Protein AF-A0A7V8TUW8-F1 (afdb_monomer_lite)

Structure (mmCIF, N/CA/C/O backbone):
data_AF-A0A7V8TUW8-F1
#
_entry.id   AF-A0A7V8TUW8-F1
#
loop_
_atom_site.group_PDB
_atom_site.id
_atom_site.type_symbol
_atom_site.label_atom_id
_atom_site.label_alt_id
_atom_site.label_comp_id
_atom_site.label_asym_id
_atom_site.label_entity_id
_atom_site.label_seq_id
_atom_site.pdbx_PDB_ins_code
_atom_site.Cartn_x
_atom_site.Cartn_y
_atom_site.Cartn_z
_atom_site.occupancy
_atom_site.B_iso_or_equiv
_atom_site.auth_seq_id
_atom_site.auth_comp_id
_atom_site.auth_asym_id
_atom_site.auth_atom_id
_atom_site.pdbx_PDB_model_num
ATOM 1 N N . GLY A 1 1 ? 0.548 -35.285 34.547 1.00 43.19 1 GLY A N 1
ATOM 2 C CA . GLY A 1 1 ? 0.948 -34.445 33.404 1.00 43.19 1 GLY A CA 1
ATOM 3 C C . GLY A 1 1 ? -0.115 -33.397 33.196 1.00 43.19 1 GLY A C 1
ATOM 4 O O . GLY A 1 1 ? -1.254 -33.768 32.940 1.00 43.19 1 GLY A O 1
ATOM 5 N N . ALA A 1 2 ? 0.219 -32.130 33.430 1.00 40.25 2 ALA A N 1
ATOM 6 C CA . ALA A 1 2 ? -0.709 -31.014 33.285 1.00 40.25 2 ALA A CA 1
ATOM 7 C C . ALA A 1 2 ? -1.137 -30.869 31.815 1.00 40.25 2 ALA A C 1
ATOM 9 O O . ALA A 1 2 ? -0.311 -30.976 30.914 1.00 40.25 2 ALA A O 1
ATOM 10 N N . ARG A 1 3 ? -2.439 -30.674 31.587 1.00 51.50 3 ARG A N 1
ATOM 11 C CA . ARG A 1 3 ? -3.003 -30.359 30.272 1.00 51.50 3 ARG A CA 1
ATOM 12 C C . ARG A 1 3 ? -2.676 -28.899 29.968 1.00 51.50 3 ARG A C 1
ATOM 14 O O . ARG A 1 3 ? -3.046 -28.032 30.755 1.00 51.50 3 ARG A O 1
ATOM 21 N N . GLU A 1 4 ? -1.987 -28.643 28.863 1.00 50.47 4 GLU A N 1
ATOM 22 C CA . GLU A 1 4 ? -1.735 -27.284 28.380 1.00 50.47 4 GLU A CA 1
ATOM 23 C C . GLU A 1 4 ? -3.064 -26.552 28.119 1.00 50.47 4 GLU A C 1
ATOM 25 O O . GLU A 1 4 ? -4.022 -27.166 27.625 1.00 50.47 4 GLU A O 1
ATOM 30 N N . PRO A 1 5 ? -3.172 -25.255 28.459 1.00 50.31 5 PRO A N 1
ATOM 31 C CA . PRO A 1 5 ? -4.366 -24.491 28.155 1.00 50.31 5 PRO A CA 1
ATOM 32 C C . PRO A 1 5 ? -4.463 -24.326 26.638 1.00 50.31 5 PRO A C 1
ATOM 34 O O . PRO A 1 5 ? -3.534 -23.859 25.983 1.00 50.31 5 PRO A O 1
ATOM 37 N N . ARG A 1 6 ? -5.610 -24.723 26.076 1.00 56.09 6 ARG A N 1
ATOM 38 C CA . ARG A 1 6 ? -5.949 -24.481 24.671 1.00 56.09 6 ARG A CA 1
ATOM 39 C C . ARG A 1 6 ? -5.752 -22.995 24.391 1.00 56.09 6 ARG A C 1
ATOM 41 O O . ARG A 1 6 ? -6.351 -22.171 25.082 1.00 56.09 6 ARG A O 1
ATOM 48 N N . HIS A 1 7 ? -4.918 -22.673 23.405 1.00 51.97 7 HIS A N 1
ATOM 49 C CA . HIS A 1 7 ? -4.713 -21.313 22.925 1.00 51.97 7 HIS A CA 1
ATOM 50 C C . HIS A 1 7 ? -6.091 -20.746 22.555 1.00 51.97 7 HIS A C 1
ATOM 52 O O . HIS A 1 7 ? -6.696 -21.153 21.565 1.00 51.97 7 HIS A O 1
ATOM 58 N N . ARG A 1 8 ? -6.652 -19.896 23.422 1.00 54.94 8 ARG A N 1
ATOM 59 C CA . ARG A 1 8 ? -7.918 -19.215 23.155 1.00 54.94 8 ARG A CA 1
ATOM 60 C C . ARG A 1 8 ? -7.657 -18.331 21.948 1.00 54.94 8 ARG A C 1
ATOM 62 O O . ARG A 1 8 ? -6.748 -17.505 21.996 1.00 54.94 8 ARG A O 1
ATOM 69 N N . ASP A 1 9 ? -8.402 -18.558 20.875 1.00 52.06 9 ASP A N 1
ATOM 70 C CA . ASP A 1 9 ? -8.317 -17.743 19.671 1.00 52.06 9 ASP A CA 1
ATOM 71 C C . ASP A 1 9 ? -8.591 -16.282 20.081 1.00 52.06 9 ASP A C 1
ATOM 73 O O . ASP A 1 9 ? -9.676 -15.993 20.603 1.00 52.06 9 ASP A O 1
ATOM 77 N N . PRO A 1 10 ? -7.618 -15.358 19.968 1.00 54.22 10 PRO A N 1
ATOM 78 C CA . PRO A 1 10 ? -7.738 -14.014 20.538 1.00 54.22 10 PRO A CA 1
ATOM 79 C C . PRO A 1 10 ? -8.821 -13.158 19.857 1.00 54.22 10 PRO A C 1
ATOM 81 O O . PRO A 1 10 ? -9.126 -12.073 20.353 1.00 54.22 10 PRO A O 1
ATOM 84 N N . ALA A 1 11 ? -9.421 -13.655 18.770 1.00 58.00 11 ALA A N 1
ATOM 85 C CA . ALA A 1 11 ? -10.389 -12.977 17.912 1.00 58.00 11 ALA A CA 1
ATOM 86 C C . ALA A 1 11 ? -11.781 -13.656 17.885 1.00 58.00 11 ALA A C 1
ATOM 88 O O . ALA A 1 11 ? -12.472 -13.626 16.866 1.00 58.00 11 ALA A O 1
ATOM 89 N N . GLY A 1 12 ? -12.200 -14.303 18.979 1.00 61.66 12 GLY A N 1
ATOM 90 C CA . GLY A 1 12 ? -13.535 -14.907 19.077 1.00 61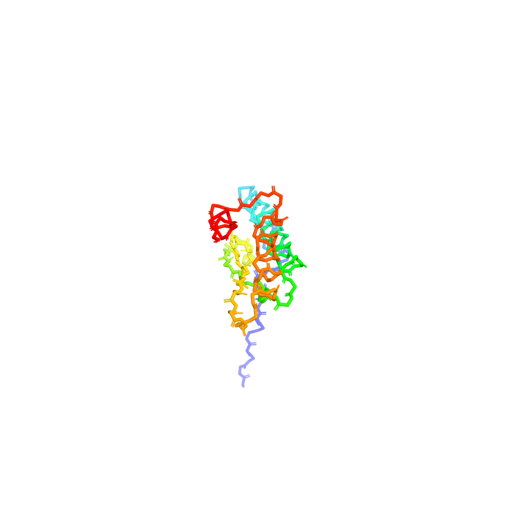.66 12 GLY A CA 1
ATOM 91 C C . GLY A 1 12 ? -14.689 -13.880 19.034 1.00 61.66 12 GLY A C 1
ATOM 92 O O . 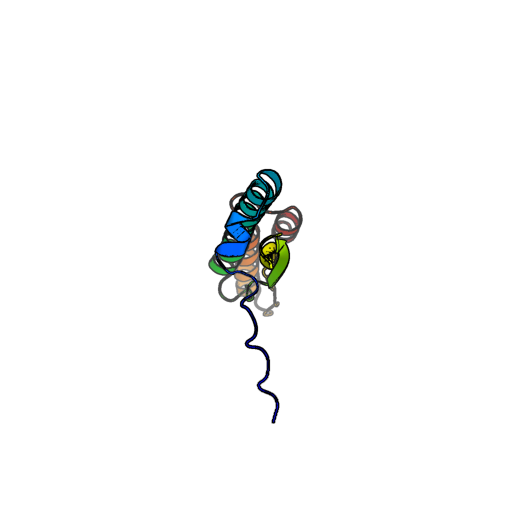GLY A 1 12 ? -14.494 -12.727 19.428 1.00 61.66 12 GLY A O 1
ATOM 93 N N . PRO A 1 13 ? -15.903 -14.284 18.602 1.00 60.62 13 PRO A N 1
ATOM 94 C CA . PRO A 1 13 ? -17.081 -13.408 18.499 1.00 60.62 13 PRO A CA 1
ATOM 95 C C . PRO A 1 13 ? -17.438 -12.704 19.820 1.00 60.62 13 PRO A C 1
ATOM 97 O O . PRO A 1 13 ? -17.800 -11.528 19.795 1.00 60.62 13 PRO A O 1
ATOM 100 N N . ASP A 1 14 ? -17.203 -13.360 20.963 1.00 63.41 14 ASP A N 1
ATOM 101 C CA . ASP A 1 14 ? -17.387 -12.806 22.314 1.00 63.41 14 ASP A CA 1
ATOM 102 C C . ASP A 1 14 ? -16.638 -11.481 22.533 1.00 63.41 14 ASP A C 1
ATOM 104 O O . ASP A 1 14 ? -17.109 -10.595 23.247 1.00 63.41 14 ASP A O 1
ATOM 108 N N . ARG A 1 15 ? -15.458 -11.315 21.914 1.00 66.62 15 ARG A N 1
ATOM 109 C CA . ARG A 1 15 ? -14.654 -10.096 22.070 1.00 66.62 15 ARG A CA 1
ATOM 110 C C . ARG A 1 15 ? -15.265 -8.933 21.309 1.00 66.62 15 ARG A C 1
ATOM 112 O O . ARG A 1 15 ? -15.171 -7.813 21.786 1.00 66.62 15 ARG A O 1
ATOM 119 N N . LEU A 1 16 ? -15.910 -9.196 20.170 1.00 64.12 16 LEU A N 1
ATOM 120 C CA . LEU A 1 16 ? -16.554 -8.166 19.358 1.00 64.12 16 LEU A CA 1
ATOM 121 C C . LEU A 1 16 ? -17.804 -7.609 20.052 1.00 64.12 16 LEU A C 1
ATOM 123 O O . LEU A 1 16 ? -18.086 -6.418 19.938 1.00 64.12 16 LEU A O 1
ATOM 127 N N . GLU A 1 17 ? -18.550 -8.446 20.776 1.00 68.88 17 GLU A N 1
ATOM 128 C CA . GLU A 1 17 ? -19.733 -8.029 21.541 1.00 68.88 17 GLU A CA 1
ATOM 129 C C . GLU A 1 17 ? -19.376 -7.154 22.747 1.00 68.88 17 GLU A C 1
ATOM 131 O O . GLU A 1 17 ? -20.109 -6.206 23.031 1.00 68.88 17 GLU A O 1
ATOM 136 N N . ALA A 1 18 ? -18.214 -7.384 23.366 1.00 80.94 18 ALA A N 1
ATOM 137 C CA . ALA A 1 18 ? -17.697 -6.601 24.489 1.00 80.94 18 ALA A CA 1
ATOM 138 C C . ALA A 1 18 ? -17.107 -5.224 24.108 1.00 80.94 18 ALA A C 1
ATOM 140 O O . ALA A 1 18 ? -16.773 -4.445 24.997 1.00 80.94 18 ALA A O 1
ATOM 141 N N . LEU A 1 19 ? -16.979 -4.904 22.814 1.00 88.50 19 LEU A N 1
ATOM 142 C CA . LEU A 1 19 ? -16.384 -3.641 22.365 1.00 88.50 19 LEU A CA 1
ATOM 143 C C . LEU A 1 19 ? -17.305 -2.438 22.586 1.00 88.50 19 LEU A C 1
ATOM 145 O O . LEU A 1 19 ? -18.509 -2.468 22.313 1.00 88.50 19 LEU A O 1
ATOM 149 N N . THR A 1 20 ? -16.719 -1.314 22.957 1.00 94.06 20 THR A N 1
ATOM 150 C CA . THR A 1 20 ? -17.387 -0.014 22.946 1.00 94.06 20 THR A CA 1
ATOM 151 C C . THR A 1 20 ? -17.771 0.406 21.521 1.00 94.06 20 THR A C 1
ATOM 153 O O . THR A 1 20 ? -17.264 -0.106 20.517 1.00 94.06 20 THR A O 1
ATOM 156 N N . ALA A 1 21 ? -18.686 1.371 21.398 1.00 93.25 21 ALA A N 1
ATOM 157 C CA . ALA A 1 21 ? -19.044 1.934 20.095 1.00 93.25 21 ALA A CA 1
ATOM 158 C C . ALA A 1 21 ? -17.836 2.585 19.391 1.00 93.25 21 ALA A C 1
ATOM 160 O O . ALA A 1 21 ? -17.732 2.529 18.165 1.00 93.25 21 ALA A O 1
ATOM 161 N N . GLU A 1 22 ? -16.915 3.170 20.157 1.00 94.94 22 GLU A N 1
ATOM 162 C CA . GLU A 1 22 ? -15.688 3.784 19.644 1.00 94.94 22 GLU A CA 1
ATOM 163 C C . GLU A 1 22 ? -14.724 2.738 19.080 1.00 94.94 22 GLU A C 1
ATOM 165 O O . GLU A 1 22 ? -14.262 2.883 17.948 1.00 94.94 22 GLU A O 1
ATOM 170 N N . GLU A 1 23 ? -14.501 1.630 19.789 1.00 94.94 23 GLU A N 1
ATOM 171 C CA . GLU A 1 23 ? -13.666 0.526 19.300 1.00 94.94 23 GLU A CA 1
ATOM 172 C C . GLU A 1 23 ? -14.232 -0.104 18.022 1.00 94.94 23 GLU A C 1
ATOM 174 O O . GLU A 1 23 ? -13.484 -0.399 17.088 1.00 94.94 23 GLU A O 1
ATOM 179 N N . ARG A 1 24 ? -15.559 -0.252 17.920 1.00 93.81 24 ARG A N 1
ATOM 180 C CA . ARG A 1 24 ? -16.205 -0.739 16.686 1.00 93.81 24 ARG A CA 1
ATOM 181 C C . ARG A 1 24 ? -15.998 0.221 15.514 1.00 93.81 24 ARG A C 1
ATOM 183 O O . ARG A 1 24 ? -15.745 -0.233 14.397 1.00 93.81 24 ARG A O 1
ATOM 190 N N . ARG A 1 25 ? -16.073 1.537 15.750 1.00 95.81 25 ARG A N 1
ATOM 191 C CA . ARG A 1 25 ? -15.777 2.561 14.728 1.00 95.81 25 ARG A CA 1
ATOM 192 C C . ARG A 1 25 ? -14.314 2.508 14.297 1.00 95.81 25 ARG A C 1
ATOM 194 O O . ARG A 1 25 ? -14.045 2.566 13.098 1.00 95.81 25 ARG A O 1
ATOM 201 N N . LEU A 1 26 ? -13.389 2.337 15.241 1.00 96.31 26 LEU A N 1
ATOM 202 C CA . LEU A 1 26 ? -11.967 2.171 14.941 1.00 96.31 26 LEU A CA 1
ATOM 203 C C . LEU A 1 26 ? -11.722 0.931 14.074 1.00 96.31 26 LEU A C 1
ATOM 205 O O . LEU A 1 26 ? -11.069 1.034 13.040 1.00 96.31 26 LEU A O 1
ATOM 209 N N . ILE A 1 27 ? -12.305 -0.218 14.429 1.00 96.19 27 ILE A N 1
ATOM 210 C CA . ILE A 1 27 ? -12.219 -1.439 13.613 1.00 96.19 27 ILE A CA 1
ATOM 211 C C . ILE A 1 27 ? -12.767 -1.203 12.205 1.00 96.19 27 ILE A C 1
ATOM 213 O O . ILE A 1 27 ? -12.170 -1.659 11.232 1.00 96.19 27 ILE A O 1
ATOM 217 N N . GLN A 1 28 ? -13.889 -0.494 12.064 1.00 96.69 28 GLN A N 1
ATOM 218 C CA . GLN A 1 28 ? -14.444 -0.199 10.744 1.00 96.69 28 GLN A CA 1
ATOM 219 C C . GLN A 1 28 ? -13.505 0.686 9.912 1.00 96.69 28 GLN A C 1
ATOM 221 O O . GLN A 1 28 ? -13.329 0.427 8.722 1.00 96.69 28 GLN A O 1
ATOM 226 N N . SER A 1 29 ? -12.867 1.677 10.537 1.00 97.75 29 SER A N 1
ATOM 227 C CA . SER A 1 29 ? -11.847 2.510 9.893 1.00 97.75 29 SER A CA 1
ATOM 228 C C . SER A 1 29 ? -10.645 1.674 9.437 1.00 97.75 29 SER A C 1
ATOM 230 O O . SER A 1 29 ? -10.267 1.719 8.268 1.00 97.75 29 SER A O 1
ATOM 232 N N . LEU A 1 30 ? -10.115 0.815 10.315 1.00 98.19 30 LEU A N 1
ATOM 233 C CA . LEU A 1 30 ? -9.002 -0.087 9.999 1.00 98.19 30 LEU A CA 1
ATOM 234 C C . LEU A 1 30 ? -9.346 -1.067 8.867 1.00 98.19 30 LEU A C 1
ATOM 236 O O . LEU A 1 30 ? -8.523 -1.310 7.990 1.00 98.19 30 LEU A O 1
ATOM 240 N N . ARG A 1 31 ? -10.576 -1.593 8.836 1.00 97.69 31 ARG A N 1
ATOM 241 C CA . ARG A 1 31 ? -11.068 -2.454 7.746 1.00 97.69 31 ARG A CA 1
ATOM 242 C C . ARG A 1 31 ? -11.139 -1.728 6.413 1.00 97.69 31 ARG A C 1
ATOM 244 O O . ARG A 1 31 ? -10.816 -2.323 5.390 1.00 97.69 31 ARG A O 1
ATOM 251 N N . ASN A 1 32 ? -11.605 -0.482 6.416 1.00 97.94 32 ASN A N 1
ATOM 252 C CA . ASN A 1 32 ? -11.661 0.323 5.200 1.00 97.94 32 ASN A CA 1
ATOM 253 C C . ASN A 1 32 ? -10.243 0.589 4.691 1.00 97.94 32 ASN A C 1
ATOM 255 O O . ASN A 1 32 ? -9.952 0.295 3.534 1.00 97.94 32 ASN A O 1
ATOM 259 N N . ARG A 1 33 ? -9.341 1.004 5.589 1.00 97.62 33 ARG A N 1
ATOM 260 C CA . ARG A 1 33 ? -7.942 1.251 5.246 1.00 97.62 33 ARG A CA 1
ATOM 261 C C . ARG A 1 33 ? -7.232 0.006 4.708 1.00 97.62 33 ARG A C 1
ATOM 263 O O . ARG A 1 33 ? -6.545 0.105 3.701 1.00 97.62 33 ARG A O 1
ATOM 270 N N . ASP A 1 34 ? -7.434 -1.161 5.319 1.00 98.25 34 ASP A N 1
ATOM 271 C CA . ASP A 1 34 ? -6.851 -2.429 4.846 1.00 98.25 34 ASP A CA 1
ATOM 272 C C . ASP A 1 34 ? -7.292 -2.770 3.423 1.00 98.25 34 ASP A C 1
ATOM 274 O O . ASP A 1 34 ? -6.467 -3.159 2.597 1.00 98.25 34 ASP A O 1
ATOM 278 N N . ARG A 1 35 ? -8.573 -2.565 3.102 1.00 97.69 35 ARG A N 1
ATOM 279 C CA . ARG A 1 35 ? -9.085 -2.787 1.744 1.00 97.69 35 ARG A CA 1
ATOM 280 C C . ARG A 1 35 ? -8.457 -1.827 0.742 1.00 97.69 35 ARG A C 1
ATOM 282 O O . ARG A 1 35 ? -8.052 -2.272 -0.328 1.00 97.69 35 ARG A O 1
ATOM 289 N N . GLU A 1 36 ? -8.372 -0.547 1.091 1.00 95.81 36 GLU A N 1
ATOM 290 C CA . GLU A 1 36 ? -7.760 0.483 0.246 1.00 95.81 36 GLU A CA 1
ATOM 291 C C . GLU A 1 36 ? -6.289 0.171 -0.027 1.00 95.81 36 GLU A C 1
ATOM 293 O O . GLU A 1 36 ? -5.893 0.103 -1.185 1.00 95.81 36 GLU A O 1
ATOM 298 N N . VAL A 1 37 ? -5.503 -0.106 1.018 1.00 96.31 37 VAL A N 1
ATOM 299 C CA . VAL A 1 37 ? -4.077 -0.445 0.898 1.00 96.31 37 VAL A CA 1
ATOM 300 C C . VAL A 1 37 ? -3.884 -1.682 0.028 1.00 96.31 37 VAL A C 1
ATOM 302 O O . VAL A 1 37 ? -3.074 -1.682 -0.890 1.00 96.31 37 VAL A O 1
ATOM 305 N N . ARG A 1 38 ? -4.651 -2.750 0.257 1.00 96.94 38 ARG A N 1
ATOM 306 C CA . ARG A 1 38 ? -4.517 -3.970 -0.551 1.00 96.94 38 ARG A CA 1
ATOM 307 C C . ARG A 1 38 ? -4.877 -3.743 -2.012 1.00 96.94 38 ARG A C 1
ATOM 309 O O . ARG A 1 38 ? -4.195 -4.282 -2.877 1.00 96.94 38 ARG A O 1
ATOM 316 N N . ALA A 1 39 ? -5.931 -2.974 -2.279 1.00 95.94 39 ALA A N 1
ATOM 317 C CA . ALA A 1 39 ? -6.318 -2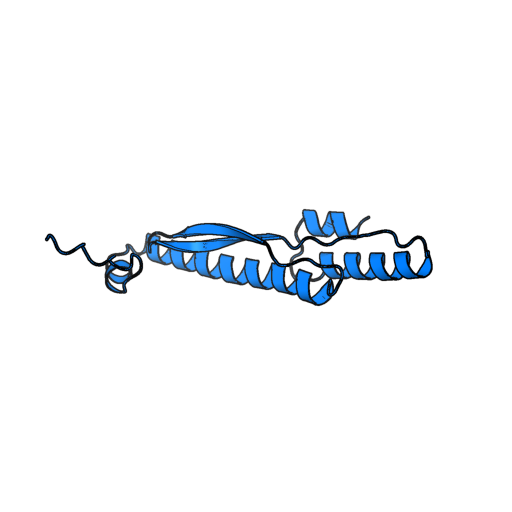.620 -3.639 1.00 95.94 39 ALA A CA 1
ATOM 318 C C . ALA A 1 39 ? -5.246 -1.756 -4.322 1.00 95.94 39 ALA A C 1
ATOM 320 O O . ALA A 1 39 ? -4.943 -1.989 -5.491 1.00 95.94 39 ALA A O 1
ATOM 321 N N . HIS A 1 40 ? -4.647 -0.819 -3.581 1.00 94.81 40 HIS A N 1
ATOM 322 C CA . HIS A 1 40 ? -3.536 0.023 -4.030 1.00 94.81 40 HIS A CA 1
ATOM 323 C C . HIS A 1 40 ? -2.339 -0.826 -4.464 1.00 94.81 40 HIS A C 1
ATOM 325 O O . HIS A 1 40 ? -1.932 -0.776 -5.625 1.00 94.81 40 HIS A O 1
ATOM 331 N N . GLU A 1 41 ? -1.850 -1.702 -3.583 1.00 95.19 41 GLU A N 1
ATOM 332 C CA . GLU A 1 41 ? -0.694 -2.545 -3.905 1.00 95.19 41 GLU A CA 1
ATOM 333 C C . GLU A 1 41 ? -0.993 -3.553 -5.022 1.00 95.19 41 GLU A C 1
ATOM 335 O O . GLU A 1 41 ? -0.150 -3.825 -5.877 1.00 95.19 41 GLU A O 1
ATOM 340 N N . LEU A 1 42 ? -2.214 -4.092 -5.072 1.00 95.19 42 LEU A N 1
ATOM 341 C CA . LEU A 1 42 ? -2.603 -5.004 -6.146 1.00 95.19 42 LEU A CA 1
ATOM 342 C C . LEU A 1 42 ? -2.610 -4.302 -7.513 1.00 95.19 42 LEU A C 1
ATOM 344 O O . LEU A 1 42 ? -2.221 -4.912 -8.510 1.00 95.19 42 LEU A O 1
ATOM 348 N N . ALA A 1 43 ? -3.008 -3.027 -7.571 1.00 93.81 43 ALA A N 1
ATOM 349 C CA . ALA A 1 43 ? -2.966 -2.241 -8.801 1.00 93.81 43 ALA A CA 1
ATOM 350 C C . ALA A 1 43 ? -1.524 -2.042 -9.291 1.00 93.81 43 ALA A C 1
ATOM 352 O O . ALA A 1 43 ? -1.239 -2.282 -10.469 1.00 93.81 43 ALA A O 1
ATOM 353 N N . HIS A 1 44 ? -0.601 -1.693 -8.388 1.00 92.38 44 HIS A N 1
ATOM 354 C CA . HIS A 1 44 ? 0.824 -1.602 -8.713 1.00 92.38 44 HIS A CA 1
ATOM 355 C C . HIS A 1 44 ? 1.374 -2.922 -9.256 1.00 92.38 44 HIS A C 1
ATOM 357 O O . HIS A 1 44 ? 1.990 -2.942 -10.326 1.00 92.38 44 HIS A O 1
ATOM 363 N N . GLN A 1 45 ? 1.112 -4.033 -8.561 1.00 93.75 45 GLN A N 1
ATOM 364 C CA . GLN A 1 45 ? 1.580 -5.353 -8.976 1.00 93.75 45 GLN A CA 1
ATOM 365 C C . GLN A 1 45 ? 1.018 -5.752 -10.347 1.00 93.75 45 GLN A C 1
ATOM 367 O O . GLN A 1 45 ? 1.764 -6.194 -11.222 1.00 93.75 45 GLN A O 1
ATOM 372 N N . SER A 1 46 ? -0.290 -5.578 -10.553 1.00 92.94 46 SER A N 1
ATOM 373 C CA . SER A 1 46 ? -0.964 -5.995 -11.784 1.00 92.94 46 SER A CA 1
ATOM 374 C C . SER A 1 46 ? -0.444 -5.255 -13.013 1.00 92.94 46 SER A C 1
ATOM 376 O O . SER A 1 46 ? -0.332 -5.861 -14.078 1.00 92.94 46 SER A O 1
ATOM 378 N N . VAL A 1 47 ? -0.152 -3.958 -12.895 1.00 92.38 47 VAL A N 1
ATOM 379 C CA . VAL A 1 47 ? 0.340 -3.154 -14.024 1.00 92.38 47 VAL A CA 1
ATOM 380 C C . VAL A 1 47 ? 1.850 -3.305 -14.205 1.00 92.38 47 VAL A C 1
ATOM 382 O O . VAL A 1 47 ? 2.326 -3.344 -15.340 1.00 92.38 47 VAL A O 1
ATOM 385 N N . GLY A 1 48 ? 2.609 -3.420 -13.113 1.00 90.06 48 GLY A N 1
ATOM 386 C CA . GLY A 1 48 ? 4.056 -3.631 -13.173 1.00 90.06 48 GLY A CA 1
ATOM 387 C C . GLY A 1 48 ? 4.446 -5.010 -13.706 1.00 90.06 48 GLY A C 1
ATOM 388 O O . GLY A 1 48 ? 5.501 -5.145 -14.329 1.00 90.06 48 GLY A O 1
ATOM 389 N N . GLY A 1 49 ? 3.588 -6.019 -13.529 1.00 90.31 49 GLY A N 1
ATOM 390 C CA . GLY A 1 49 ? 3.781 -7.360 -14.074 1.00 90.31 49 GLY A CA 1
ATOM 391 C C . GLY A 1 49 ? 5.141 -7.935 -13.679 1.00 90.31 49 GLY A C 1
ATOM 392 O O . GLY A 1 49 ? 5.503 -7.945 -12.509 1.00 90.31 49 GLY A O 1
ATOM 393 N N . GLN A 1 50 ? 5.934 -8.358 -14.665 1.00 88.75 50 GLN A N 1
ATOM 394 C CA . GLN A 1 50 ? 7.273 -8.917 -14.432 1.00 88.75 50 GLN A CA 1
ATOM 395 C C . GLN A 1 50 ? 8.287 -7.936 -13.810 1.00 88.75 50 GLN A C 1
ATOM 397 O O . GLN A 1 50 ? 9.356 -8.362 -13.379 1.00 88.75 50 GLN A O 1
ATOM 402 N N . TYR A 1 51 ? 7.987 -6.634 -13.798 1.00 87.75 51 TYR A N 1
ATOM 403 C CA . TYR A 1 51 ? 8.843 -5.597 -13.213 1.00 87.75 51 TYR A CA 1
ATOM 404 C C . TYR A 1 51 ? 8.424 -5.209 -11.789 1.00 87.75 51 TYR A C 1
ATOM 406 O O . TYR A 1 51 ? 9.117 -4.412 -11.154 1.00 87.75 51 TYR A O 1
ATOM 414 N N . ALA A 1 52 ? 7.312 -5.759 -11.295 1.00 90.75 52 ALA A N 1
ATOM 415 C CA . ALA A 1 52 ? 6.822 -5.563 -9.940 1.00 90.75 52 ALA A CA 1
ATOM 416 C C . ALA A 1 52 ? 7.101 -6.790 -9.062 1.00 90.75 52 ALA A C 1
ATOM 418 O O . ALA A 1 52 ? 6.923 -7.937 -9.476 1.00 90.75 52 ALA A O 1
ATOM 419 N N . GLY A 1 53 ? 7.525 -6.528 -7.829 1.00 90.19 53 GLY A N 1
ATOM 420 C CA . GLY A 1 53 ? 7.657 -7.526 -6.778 1.00 90.19 53 GLY A CA 1
ATOM 421 C C . GLY A 1 53 ? 6.313 -7.964 -6.192 1.00 90.19 53 GLY A C 1
ATOM 422 O O . GLY A 1 53 ? 5.231 -7.573 -6.635 1.00 90.19 53 GLY A O 1
ATOM 423 N N . ALA A 1 54 ? 6.387 -8.799 -5.158 1.00 93.25 54 ALA A N 1
ATOM 424 C CA . ALA A 1 54 ? 5.224 -9.090 -4.331 1.00 93.25 54 ALA A CA 1
ATOM 425 C C . ALA A 1 54 ? 4.901 -7.881 -3.426 1.00 93.25 54 ALA A C 1
ATOM 427 O O . ALA A 1 54 ? 5.836 -7.240 -2.945 1.00 93.25 54 ALA A O 1
ATOM 428 N N . PRO A 1 55 ? 3.615 -7.595 -3.153 1.00 94.69 55 PRO A N 1
ATOM 429 C CA . PRO A 1 55 ? 3.223 -6.601 -2.167 1.00 94.69 55 PRO A CA 1
ATOM 430 C C . PRO A 1 55 ? 3.791 -6.890 -0.782 1.00 94.69 55 PRO A C 1
ATOM 432 O O . PRO A 1 55 ? 3.684 -8.009 -0.269 1.00 94.69 55 PRO A O 1
ATOM 435 N N . SER A 1 56 ? 4.307 -5.843 -0.155 1.00 96.00 56 SER A N 1
ATOM 436 C CA . SER A 1 56 ? 4.642 -5.795 1.262 1.00 96.00 56 SER A CA 1
ATOM 437 C C . SER A 1 56 ? 3.616 -4.940 1.997 1.00 96.00 56 SER A C 1
ATOM 439 O O . SER A 1 56 ? 3.064 -4.000 1.433 1.00 96.00 56 SER A O 1
ATOM 441 N N . TYR A 1 57 ? 3.341 -5.265 3.262 1.00 96.56 57 TYR A N 1
ATOM 442 C CA . TYR A 1 57 ? 2.336 -4.566 4.065 1.00 96.56 57 TYR A CA 1
ATOM 443 C C . TYR A 1 57 ? 2.8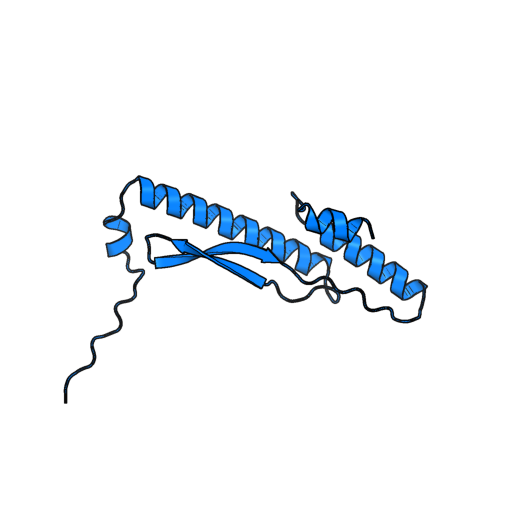59 -4.249 5.461 1.00 96.56 57 TYR A C 1
ATOM 445 O O . TYR A 1 57 ? 3.465 -5.100 6.119 1.00 96.56 57 TYR A O 1
ATOM 453 N N . SER A 1 58 ? 2.537 -3.053 5.943 1.00 97.31 58 SER A N 1
ATOM 454 C CA . SER A 1 58 ? 2.637 -2.681 7.350 1.00 97.31 58 SER A CA 1
ATOM 455 C C . SER A 1 58 ? 1.263 -2.783 8.006 1.00 97.31 58 SER A C 1
ATOM 457 O O . SER A 1 58 ? 0.229 -2.538 7.381 1.00 97.31 58 SER A O 1
ATOM 459 N N . TYR A 1 59 ? 1.244 -3.200 9.272 1.00 97.88 59 TYR A N 1
ATOM 460 C CA . TYR A 1 59 ? 0.016 -3.578 9.961 1.00 97.88 59 TYR A CA 1
ATOM 461 C C . TYR A 1 59 ? -0.192 -2.789 11.247 1.00 97.88 59 TYR A C 1
ATOM 463 O O . TYR A 1 59 ? 0.749 -2.534 11.995 1.00 97.88 59 TYR A O 1
ATOM 471 N N . THR A 1 60 ? -1.456 -2.520 11.550 1.00 98.12 60 THR A N 1
ATOM 472 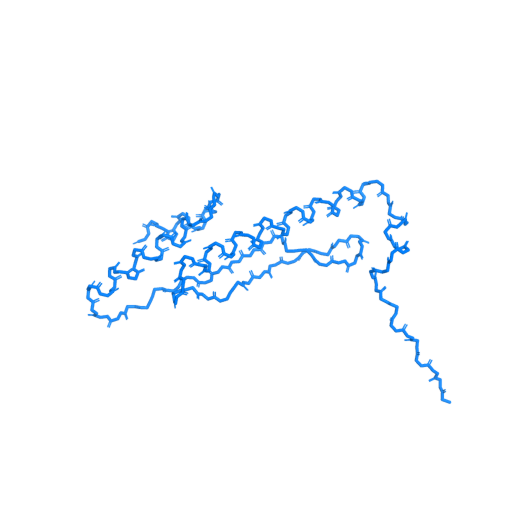C CA . THR A 1 60 ? -1.920 -2.046 12.854 1.00 98.12 60 THR A CA 1
ATOM 473 C C . THR A 1 60 ? -2.818 -3.108 13.482 1.00 98.12 60 THR A C 1
ATOM 475 O O . THR A 1 60 ? -3.679 -3.675 12.806 1.00 98.12 60 THR A O 1
ATOM 478 N N . GLU A 1 61 ? -2.618 -3.400 14.768 1.00 97.25 61 GLU A N 1
ATOM 479 C CA . GLU A 1 61 ? -3.508 -4.278 15.531 1.00 97.25 61 GLU A CA 1
ATOM 480 C C . GLU A 1 61 ? -4.732 -3.493 16.024 1.00 97.25 61 GLU A C 1
ATOM 482 O O . GLU A 1 61 ? -4.600 -2.404 16.582 1.00 97.25 61 GLU A O 1
ATOM 487 N N . GLY A 1 62 ? -5.927 -4.024 15.771 1.00 95.44 62 GLY A N 1
ATOM 488 C CA . GLY A 1 62 ? -7.188 -3.470 16.250 1.00 95.44 62 GLY A CA 1
ATOM 489 C C . GLY A 1 62 ? -7.552 -3.964 17.656 1.00 95.44 62 GLY A C 1
ATOM 490 O O . GLY A 1 62 ? -7.001 -4.955 18.133 1.00 95.44 62 GLY A O 1
ATOM 491 N N . PRO A 1 63 ? -8.540 -3.333 18.316 1.00 92.81 63 PRO A N 1
ATOM 492 C CA . PRO A 1 63 ? -9.003 -3.741 19.650 1.00 92.81 63 PRO A CA 1
ATOM 493 C C . PRO A 1 63 ? -9.656 -5.139 19.678 1.00 92.81 63 PRO A C 1
ATOM 495 O O . PRO A 1 63 ? -9.822 -5.741 20.738 1.00 92.81 63 PRO A O 1
ATOM 498 N N . ASP A 1 64 ? -9.980 -5.699 18.510 1.00 91.06 64 ASP A N 1
ATOM 499 C CA . ASP A 1 64 ? -10.396 -7.093 18.331 1.00 91.06 64 ASP A CA 1
ATOM 500 C C . ASP A 1 64 ? -9.222 -8.091 18.262 1.00 91.06 64 ASP A C 1
ATOM 502 O O . ASP A 1 64 ? -9.451 -9.288 18.079 1.00 91.06 64 ASP A O 1
ATOM 506 N N . GLY A 1 65 ? -7.976 -7.625 18.402 1.00 91.00 65 GLY A N 1
ATOM 507 C CA . GLY A 1 65 ? -6.759 -8.436 18.307 1.00 91.00 65 GLY A CA 1
ATOM 508 C C . GLY A 1 65 ? -6.400 -8.848 16.877 1.00 91.00 65 GLY A C 1
ATOM 509 O O . GLY A 1 65 ? -5.558 -9.724 16.678 1.00 91.00 65 GLY A O 1
ATOM 510 N N . ARG A 1 66 ? -7.054 -8.268 15.862 1.00 94.56 66 ARG A N 1
ATOM 511 C CA . ARG A 1 66 ? -6.779 -8.560 14.449 1.00 94.56 66 ARG A CA 1
ATOM 512 C C . ARG A 1 66 ? -5.829 -7.523 13.870 1.00 94.56 66 ARG A C 1
ATOM 514 O O . ARG A 1 66 ? -5.885 -6.351 14.221 1.00 94.56 66 ARG A O 1
ATOM 521 N N . ARG A 1 67 ? -4.983 -7.945 12.930 1.00 97.12 67 ARG A N 1
ATOM 522 C CA . ARG A 1 67 ? -4.096 -7.045 12.182 1.00 97.12 67 ARG A CA 1
ATOM 523 C C . ARG A 1 67 ? -4.762 -6.568 10.896 1.00 97.12 67 ARG A C 1
ATOM 525 O O . ARG A 1 67 ? -5.327 -7.375 10.160 1.00 97.12 67 ARG A O 1
ATOM 532 N N . TYR A 1 68 ? -4.625 -5.279 10.622 1.00 98.19 68 TYR A N 1
ATOM 533 C CA . TYR A 1 68 ? -5.156 -4.587 9.450 1.00 98.19 68 TYR A CA 1
ATOM 534 C C . TYR A 1 68 ? -4.008 -3.894 8.720 1.00 98.19 68 TYR A C 1
ATOM 536 O O . TYR A 1 68 ? -3.195 -3.241 9.373 1.00 98.19 68 TYR A O 1
ATOM 544 N N . ALA A 1 69 ? -3.904 -4.053 7.401 1.00 98.00 69 ALA A N 1
ATOM 545 C CA . ALA A 1 69 ? -2.910 -3.347 6.605 1.00 98.00 69 ALA A CA 1
ATOM 546 C C . ALA A 1 69 ? -3.215 -1.845 6.634 1.00 98.00 69 ALA A C 1
ATOM 548 O O . ALA A 1 69 ? -4.319 -1.412 6.317 1.00 98.00 69 ALA A O 1
ATOM 549 N N . THR A 1 70 ? -2.249 -1.041 7.051 1.00 97.31 70 THR A N 1
ATOM 550 C CA . THR A 1 70 ? -2.400 0.420 7.141 1.00 97.31 70 THR A CA 1
ATOM 551 C C . THR A 1 70 ? -1.444 1.163 6.215 1.00 97.31 70 THR A C 1
ATOM 553 O O . THR A 1 70 ? -1.720 2.311 5.846 1.00 97.31 70 THR A O 1
ATOM 556 N N . GLY A 1 71 ? -0.413 0.467 5.736 1.00 95.19 71 GLY A N 1
ATOM 557 C CA . GLY A 1 71 ? 0.403 0.836 4.589 1.00 95.19 71 GLY A CA 1
ATOM 558 C C . GLY A 1 71 ? 0.858 -0.399 3.814 1.00 95.19 71 GLY A C 1
ATOM 559 O O . GLY A 1 71 ? 0.735 -1.536 4.281 1.00 95.19 71 GLY A O 1
ATOM 560 N N . GLY A 1 72 ? 1.376 -0.165 2.621 1.00 93.94 72 GLY A N 1
ATOM 561 C CA . GLY A 1 72 ? 1.945 -1.188 1.768 1.00 93.94 72 GLY A CA 1
ATOM 562 C C . GLY A 1 72 ? 2.875 -0.567 0.742 1.00 93.94 72 GLY A C 1
ATOM 563 O O . GLY A 1 72 ? 2.949 0.657 0.630 1.00 93.94 72 GLY A O 1
ATOM 564 N N . GLU A 1 73 ? 3.624 -1.428 0.069 1.00 92.38 73 GLU A N 1
ATOM 565 C CA . GLU A 1 73 ? 4.427 -1.052 -1.087 1.00 92.38 73 GLU A CA 1
ATOM 566 C C . GLU A 1 73 ? 4.624 -2.253 -2.015 1.00 92.38 73 GLU A C 1
ATOM 568 O O . GLU A 1 73 ? 4.658 -3.411 -1.581 1.00 92.38 73 GLU A O 1
ATOM 573 N N . VAL A 1 74 ? 4.804 -1.966 -3.301 1.00 92.06 74 VAL A N 1
ATOM 574 C CA . VAL A 1 74 ? 5.280 -2.920 -4.300 1.00 92.06 74 VAL A CA 1
ATOM 575 C C . VAL A 1 74 ? 6.593 -2.403 -4.854 1.00 92.06 74 VAL A C 1
ATOM 577 O O . VAL A 1 74 ? 6.645 -1.337 -5.468 1.00 92.06 74 VAL A O 1
ATOM 580 N N . ASP A 1 75 ? 7.654 -3.188 -4.695 1.00 89.00 75 ASP A N 1
ATOM 581 C CA . ASP A 1 75 ? 8.935 -2.869 -5.311 1.00 89.00 75 ASP A CA 1
ATOM 582 C C . ASP A 1 75 ? 8.816 -2.926 -6.835 1.00 89.00 75 ASP A C 1
ATOM 584 O O . ASP A 1 75 ? 8.653 -3.997 -7.423 1.00 89.00 75 ASP A O 1
ATOM 588 N N . ILE A 1 76 ? 8.931 -1.774 -7.491 1.00 82.44 76 ILE A N 1
ATOM 589 C CA . ILE A 1 76 ? 8.988 -1.683 -8.949 1.00 82.44 76 ILE A CA 1
ATOM 590 C C . ILE A 1 76 ? 10.449 -1.478 -9.357 1.00 82.44 76 ILE A C 1
ATOM 592 O O . ILE A 1 76 ? 11.062 -0.451 -9.062 1.00 82.44 76 ILE A O 1
ATOM 596 N N . SER A 1 77 ? 11.029 -2.469 -10.034 1.00 77.75 77 SER A N 1
ATOM 597 C CA . SER A 1 77 ? 12.459 -2.495 -10.353 1.00 77.75 77 SER A CA 1
ATOM 598 C C . SER A 1 77 ? 12.744 -2.170 -11.816 1.00 77.75 77 SER A C 1
ATOM 600 O O . SER A 1 77 ? 12.258 -2.837 -12.726 1.00 77.75 77 SER A O 1
ATOM 602 N N . LEU A 1 78 ? 13.640 -1.205 -12.035 1.00 72.00 78 LEU A N 1
ATOM 603 C CA . LEU A 1 78 ? 14.285 -0.952 -13.322 1.00 72.00 78 LEU A CA 1
ATOM 604 C C . LEU A 1 78 ? 15.665 -1.609 -13.318 1.00 72.00 78 LEU A C 1
ATOM 606 O O . LEU A 1 78 ? 16.590 -1.118 -12.670 1.00 72.00 78 LEU A O 1
ATOM 610 N N . ARG A 1 79 ? 15.834 -2.710 -14.050 1.00 78.00 79 ARG A N 1
ATOM 611 C CA . ARG A 1 79 ? 17.161 -3.282 -14.309 1.00 78.00 79 ARG A CA 1
ATOM 612 C C . ARG A 1 79 ? 17.533 -2.995 -15.750 1.00 78.00 79 ARG A C 1
ATOM 614 O O . ARG A 1 79 ? 16.911 -3.542 -16.653 1.00 78.00 79 ARG A O 1
ATOM 621 N N . ARG A 1 80 ? 18.523 -2.121 -15.958 1.00 78.25 80 ARG A N 1
ATOM 622 C CA . ARG A 1 80 ? 19.009 -1.827 -17.310 1.00 78.25 80 ARG A CA 1
ATOM 623 C C . ARG A 1 80 ? 19.479 -3.111 -17.973 1.00 78.25 80 ARG A C 1
ATOM 625 O O . ARG A 1 80 ? 20.279 -3.855 -17.408 1.00 78.25 80 ARG A O 1
ATOM 632 N N . THR A 1 81 ? 18.967 -3.338 -19.165 1.00 81.12 81 THR A N 1
ATOM 633 C CA . THR A 1 81 ? 19.272 -4.497 -20.001 1.00 81.12 81 THR A CA 1
ATOM 634 C C . THR A 1 81 ? 20.474 -4.229 -20.904 1.00 81.12 81 THR A C 1
ATOM 636 O O . THR A 1 81 ? 21.102 -5.167 -21.384 1.00 81.12 81 THR A O 1
ATOM 639 N N . GLY A 1 82 ? 20.809 -2.950 -21.123 1.00 83.50 82 GLY A N 1
ATOM 640 C CA . GLY A 1 82 ? 21.810 -2.523 -22.103 1.00 83.50 82 GLY A CA 1
ATOM 641 C C . GLY A 1 82 ? 21.256 -2.411 -23.528 1.00 83.50 82 GLY A C 1
ATOM 642 O O . GLY A 1 82 ? 21.949 -1.891 -24.398 1.00 83.50 82 GLY A O 1
ATOM 643 N N . ASP A 1 83 ? 20.009 -2.833 -23.758 1.00 90.69 83 ASP A N 1
ATOM 644 C CA . ASP A 1 83 ? 19.255 -2.600 -24.990 1.00 90.69 83 ASP A CA 1
ATOM 645 C C . ASP A 1 83 ? 18.347 -1.368 -24.796 1.00 90.69 83 ASP A C 1
ATOM 647 O O . ASP A 1 83 ? 17.382 -1.428 -24.025 1.00 90.69 83 ASP A O 1
ATOM 651 N N . PRO A 1 84 ? 18.606 -0.250 -25.503 1.00 88.81 84 PRO A N 1
ATOM 652 C CA . PRO A 1 84 ? 17.819 0.973 -25.363 1.00 88.81 84 PRO A CA 1
ATOM 653 C C . PRO A 1 84 ? 16.319 0.783 -25.614 1.00 88.81 84 PRO A C 1
ATOM 655 O O . PRO A 1 84 ? 15.497 1.434 -24.969 1.00 88.81 84 PRO A O 1
ATOM 658 N N . ALA A 1 85 ? 15.935 -0.112 -26.529 1.00 90.69 85 ALA A N 1
ATOM 659 C CA . ALA A 1 85 ? 14.532 -0.352 -26.842 1.00 90.69 85 ALA A CA 1
ATOM 660 C C . ALA A 1 85 ? 13.835 -1.149 -25.730 1.00 90.69 85 ALA A C 1
ATOM 662 O O . ALA A 1 85 ? 12.659 -0.911 -25.445 1.00 90.69 85 ALA A O 1
ATOM 663 N N . GLN A 1 86 ? 14.538 -2.089 -25.094 1.00 87.94 86 GLN A N 1
ATOM 664 C CA . GLN A 1 86 ? 14.027 -2.812 -23.925 1.00 87.94 86 GLN A CA 1
ATOM 665 C C . GLN A 1 86 ? 13.946 -1.912 -22.696 1.00 87.94 86 GLN A C 1
ATOM 667 O O . GLN A 1 86 ? 12.925 -1.924 -22.006 1.00 87.94 86 GLN A O 1
ATOM 672 N N . ASP A 1 87 ? 14.969 -1.089 -22.468 1.00 88.19 87 ASP A N 1
ATOM 673 C CA . ASP A 1 87 ? 15.005 -0.142 -21.356 1.00 88.19 87 ASP A CA 1
ATOM 674 C C . ASP A 1 87 ? 13.863 0.882 -21.458 1.00 88.19 87 ASP A C 1
ATOM 676 O O . ASP A 1 87 ? 13.220 1.175 -20.449 1.00 88.19 87 ASP A O 1
ATOM 680 N N . LEU A 1 88 ? 13.530 1.351 -22.668 1.00 89.69 88 LEU A N 1
ATOM 681 C CA . LEU A 1 88 ? 12.389 2.245 -22.893 1.00 89.69 88 LEU A CA 1
ATOM 682 C C . LEU A 1 88 ? 11.043 1.576 -22.566 1.00 89.69 88 LEU A C 1
ATOM 684 O O . LEU A 1 88 ? 10.220 2.158 -21.859 1.00 89.69 88 LEU A O 1
ATOM 688 N N . ARG A 1 89 ? 10.819 0.339 -23.033 1.00 89.00 89 ARG A N 1
ATOM 689 C CA . ARG A 1 89 ? 9.579 -0.411 -22.740 1.00 89.00 89 ARG A CA 1
ATOM 690 C C . ARG A 1 89 ? 9.422 -0.702 -21.248 1.00 89.00 89 ARG A C 1
ATOM 692 O O . ARG A 1 89 ? 8.314 -0.646 -20.706 1.00 89.00 89 ARG A O 1
ATOM 699 N N . MET A 1 90 ? 10.533 -1.015 -20.587 1.00 88.25 90 MET A N 1
ATOM 700 C CA . MET A 1 90 ? 10.572 -1.222 -19.147 1.00 88.25 90 MET A CA 1
ATOM 701 C C . MET A 1 90 ? 10.236 0.081 -18.407 1.00 88.25 90 MET A C 1
ATOM 703 O O . MET A 1 90 ? 9.342 0.074 -17.562 1.00 88.25 90 MET A O 1
ATOM 707 N N . ALA A 1 91 ? 10.872 1.202 -18.765 1.00 88.94 91 ALA A N 1
ATOM 708 C CA . ALA A 1 91 ? 10.606 2.511 -18.167 1.00 88.94 91 ALA A CA 1
ATOM 709 C C . ALA A 1 91 ? 9.134 2.930 -18.308 1.00 88.94 91 ALA A C 1
ATOM 711 O O . ALA A 1 91 ? 8.513 3.359 -17.336 1.00 88.94 91 ALA A O 1
ATOM 712 N N . GLU A 1 92 ? 8.529 2.726 -19.481 1.00 91.31 92 GLU A N 1
ATOM 713 C CA . GLU A 1 92 ? 7.109 3.024 -19.690 1.00 91.31 92 GLU A CA 1
ATOM 714 C C . GLU A 1 92 ? 6.193 2.150 -18.820 1.00 91.31 92 GLU A C 1
ATOM 716 O O . GLU A 1 92 ? 5.191 2.627 -18.282 1.00 91.31 92 GLU A O 1
ATOM 721 N N . THR A 1 93 ? 6.537 0.875 -18.634 1.00 89.56 93 THR A N 1
ATOM 722 C CA . THR A 1 93 ? 5.768 -0.027 -17.766 1.00 89.56 93 THR A CA 1
ATOM 723 C C . THR A 1 93 ? 5.886 0.369 -16.299 1.00 89.56 93 THR A C 1
ATOM 725 O O . THR A 1 93 ? 4.867 0.441 -15.619 1.00 89.56 93 THR A O 1
ATOM 728 N N . VAL A 1 94 ? 7.084 0.728 -15.835 1.00 87.38 94 VAL A N 1
ATOM 729 C CA . VAL A 1 94 ? 7.300 1.242 -14.475 1.00 87.38 94 VAL A CA 1
ATOM 730 C C . VAL A 1 94 ? 6.527 2.534 -14.231 1.00 87.38 94 VAL A C 1
ATOM 732 O O . VAL A 1 94 ? 5.853 2.656 -13.210 1.00 87.38 94 VAL A O 1
ATOM 735 N N . ARG A 1 95 ? 6.534 3.464 -15.191 1.00 88.56 95 ARG A N 1
ATOM 736 C CA . ARG A 1 95 ? 5.756 4.704 -15.099 1.00 88.56 95 ARG A CA 1
ATOM 737 C C . ARG A 1 95 ? 4.257 4.432 -14.981 1.00 88.56 95 ARG A C 1
ATOM 739 O O . ARG A 1 95 ? 3.589 5.035 -14.147 1.00 88.56 95 ARG A O 1
ATOM 746 N N . ARG A 1 96 ? 3.723 3.518 -15.798 1.00 90.81 96 ARG A N 1
ATOM 747 C CA . ARG A 1 96 ? 2.307 3.117 -15.726 1.00 90.81 96 ARG A CA 1
ATOM 748 C C . ARG A 1 96 ? 1.977 2.427 -14.409 1.00 90.81 96 ARG A C 1
ATOM 750 O O . ARG A 1 96 ? 0.933 2.718 -13.846 1.00 90.81 96 ARG A O 1
ATOM 757 N N . ALA A 1 97 ? 2.854 1.554 -13.920 1.00 89.31 97 ALA A N 1
ATOM 758 C CA . ALA A 1 97 ? 2.659 0.847 -12.661 1.00 89.31 97 ALA A CA 1
ATOM 759 C C . ALA A 1 97 ? 2.612 1.812 -11.478 1.00 89.31 97 ALA A C 1
ATOM 761 O O . ALA A 1 97 ? 1.711 1.709 -10.655 1.00 89.31 97 ALA A O 1
ATOM 762 N N . ALA A 1 98 ? 3.513 2.793 -11.431 1.00 88.06 98 ALA A N 1
ATOM 763 C CA . ALA A 1 98 ? 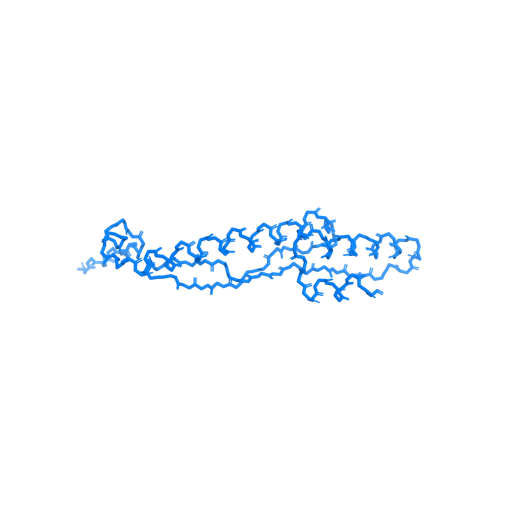3.499 3.833 -10.409 1.00 88.06 98 ALA A CA 1
ATOM 764 C C . ALA A 1 98 ? 2.204 4.673 -10.448 1.00 88.06 98 ALA A C 1
ATOM 766 O O . ALA A 1 98 ? 1.655 5.030 -9.417 1.00 88.06 98 ALA A O 1
ATOM 767 N N . LEU A 1 99 ? 1.648 4.937 -11.629 1.00 90.25 99 LEU A N 1
ATOM 768 C CA . LEU A 1 99 ? 0.396 5.691 -11.773 1.00 90.25 99 LEU A CA 1
ATOM 769 C C . LEU A 1 99 ? -0.865 4.806 -11.774 1.00 90.25 99 LEU A C 1
ATOM 771 O O . LEU A 1 99 ? -1.942 5.297 -12.102 1.00 90.25 99 LEU A O 1
ATOM 775 N N . ALA A 1 100 ? -0.742 3.508 -11.476 1.00 91.00 100 ALA A N 1
ATOM 776 C CA . ALA A 1 100 ? -1.840 2.553 -11.606 1.00 91.00 100 ALA A CA 1
ATOM 777 C C . ALA A 1 100 ? -2.964 2.720 -10.568 1.00 91.00 100 ALA A C 1
ATOM 779 O O . ALA A 1 100 ? -4.129 2.583 -10.952 1.00 91.00 100 ALA A O 1
ATOM 780 N N . PRO A 1 101 ? -2.683 2.983 -9.277 1.00 87.31 101 PRO A N 1
ATOM 781 C CA . PRO A 1 101 ? -3.743 3.243 -8.313 1.00 87.31 101 PRO A CA 1
ATOM 782 C C . PRO A 1 101 ? -4.527 4.506 -8.670 1.00 87.31 101 PRO A C 1
ATOM 784 O O . PRO A 1 101 ? -3.977 5.459 -9.215 1.00 87.31 101 PRO A O 1
ATOM 787 N N . ALA A 1 102 ? -5.814 4.536 -8.314 1.00 85.31 102 ALA A N 1
ATOM 788 C CA . ALA A 1 102 ? -6.673 5.696 -8.568 1.00 85.31 102 ALA A CA 1
ATOM 789 C C . ALA A 1 102 ? -6.243 6.952 -7.783 1.00 85.31 102 ALA A C 1
ATOM 791 O O . ALA A 1 102 ? -6.526 8.066 -8.217 1.00 85.31 102 ALA A O 1
ATOM 792 N N . ASP A 1 103 ? -5.554 6.761 -6.655 1.00 86.19 103 ASP A N 1
ATOM 793 C CA . ASP A 1 103 ? -4.949 7.817 -5.843 1.00 86.19 103 ASP A CA 1
ATOM 794 C C . ASP A 1 103 ? -3.464 7.481 -5.593 1.00 86.19 103 ASP A C 1
ATOM 796 O O . ASP A 1 103 ? -3.120 6.894 -4.565 1.00 86.19 103 ASP A O 1
ATOM 800 N N . PRO A 1 104 ? -2.573 7.738 -6.570 1.00 85.81 104 PRO A N 1
ATOM 801 C CA . PRO A 1 104 ? -1.161 7.401 -6.448 1.00 85.81 104 PRO A CA 1
ATOM 802 C C . PRO A 1 104 ? -0.494 8.264 -5.374 1.00 85.81 104 PRO A C 1
ATOM 804 O O . PRO A 1 104 ? -0.648 9.491 -5.349 1.00 85.81 104 PRO A O 1
ATOM 807 N N . SER A 1 105 ? 0.316 7.640 -4.521 1.00 86.31 105 SER A N 1
ATOM 808 C CA . SER A 1 105 ? 1.005 8.333 -3.437 1.00 86.31 105 SER A CA 1
ATOM 809 C C . SER A 1 105 ? 2.069 9.306 -3.960 1.00 86.31 105 SER A C 1
ATOM 811 O O . SER A 1 105 ? 2.528 9.243 -5.104 1.00 86.31 105 SER A O 1
ATOM 813 N N . ALA A 1 106 ? 2.548 10.196 -3.089 1.00 85.19 106 ALA A N 1
ATOM 814 C CA . ALA A 1 106 ? 3.651 11.094 -3.430 1.00 85.19 106 ALA A CA 1
ATOM 815 C C . ALA A 1 106 ? 4.941 10.340 -3.816 1.00 85.19 106 ALA A C 1
ATOM 817 O O . ALA A 1 106 ? 5.745 10.854 -4.594 1.00 85.19 106 ALA A O 1
ATOM 818 N N . GLN A 1 107 ? 5.162 9.136 -3.278 1.00 84.25 107 GLN A N 1
ATOM 819 C CA . GLN A 1 107 ? 6.283 8.278 -3.667 1.00 84.25 107 GLN A CA 1
ATOM 820 C C . GLN A 1 107 ? 6.093 7.744 -5.087 1.00 84.25 107 GLN A C 1
ATOM 822 O O . GLN A 1 107 ? 7.023 7.815 -5.892 1.00 84.25 107 GLN A O 1
ATOM 827 N N . ASP A 1 108 ? 4.884 7.305 -5.417 1.00 85.75 108 ASP A N 1
ATOM 828 C CA . ASP A 1 108 ? 4.556 6.757 -6.731 1.00 85.75 108 ASP A CA 1
ATOM 829 C C . ASP A 1 108 ? 4.725 7.805 -7.832 1.00 85.75 108 ASP A C 1
ATOM 831 O O . ASP A 1 108 ? 5.383 7.575 -8.848 1.00 85.75 108 ASP A O 1
ATOM 835 N N . GLN A 1 109 ? 4.242 9.022 -7.586 1.00 86.94 109 GLN A N 1
ATOM 836 C CA . GLN A 1 109 ? 4.418 10.147 -8.504 1.00 86.94 109 GLN A CA 1
ATOM 837 C C . GLN A 1 109 ? 5.901 10.454 -8.764 1.00 86.94 109 GLN A C 1
ATOM 839 O O . GLN A 1 109 ? 6.286 10.763 -9.892 1.00 86.94 109 GLN A O 1
ATOM 844 N N . ARG A 1 110 ? 6.760 10.323 -7.744 1.00 85.56 110 ARG A N 1
ATOM 845 C CA . ARG A 1 110 ? 8.214 10.489 -7.902 1.00 85.56 110 ARG A CA 1
ATOM 846 C C . ARG A 1 110 ? 8.839 9.364 -8.720 1.00 85.56 110 ARG A C 1
ATOM 848 O O . ARG A 1 110 ? 9.775 9.639 -9.463 1.00 85.56 110 ARG A O 1
ATOM 855 N N . VAL A 1 111 ? 8.364 8.123 -8.591 1.00 83.44 111 VAL A N 1
ATOM 856 C CA . VAL A 1 111 ? 8.823 6.998 -9.428 1.00 83.44 111 VAL A CA 1
ATOM 857 C C . VAL A 1 111 ? 8.417 7.219 -10.885 1.00 83.44 111 VAL A C 1
ATOM 859 O O . VAL A 1 111 ? 9.231 7.001 -11.776 1.00 83.44 111 VAL A O 1
ATOM 862 N N . ALA A 1 112 ? 7.207 7.725 -11.126 1.00 85.94 112 ALA A N 1
ATOM 863 C CA . ALA A 1 112 ? 6.695 8.008 -12.464 1.00 85.94 112 ALA A CA 1
ATOM 864 C C . ALA A 1 112 ? 7.406 9.168 -13.192 1.00 85.94 112 ALA A C 1
ATOM 866 O O . ALA A 1 112 ? 7.309 9.269 -14.415 1.00 85.94 112 ALA A O 1
ATOM 867 N N . ALA A 1 113 ? 8.086 10.052 -12.458 1.00 85.88 113 ALA A N 1
ATOM 868 C CA . ALA A 1 113 ? 8.774 11.224 -13.003 1.00 85.88 113 ALA A CA 1
ATOM 869 C C . ALA A 1 113 ? 10.265 10.993 -13.338 1.00 85.88 113 ALA A C 1
ATOM 871 O O . ALA A 1 113 ? 10.936 11.940 -13.750 1.00 85.88 113 ALA A O 1
ATOM 872 N N . ARG A 1 114 ? 10.792 9.780 -13.120 1.00 74.69 114 ARG A N 1
ATOM 873 C CA . ARG A 1 114 ? 12.180 9.387 -13.434 1.00 74.69 114 ARG A CA 1
ATOM 874 C C . ARG A 1 114 ? 12.326 8.920 -14.877 1.00 74.69 114 ARG A C 1
ATOM 876 O O . ARG A 1 114 ? 13.420 9.160 -15.430 1.00 74.69 114 ARG A O 1
#

Sequence (114 aa):
GAREPRHRDPAGPDRLEALTAEERRLIQSLRNRDREVRAHELAHQSVGGQYAGAPSYSYTEGPDGRRYATGGEVDISLRRTGDPAQDLRMAETVRRAALAPADPSAQDQRVAAR

Radius of gyration: 20.29 Å; chains: 1; bounding box: 42×46×60 Å

pLDDT: mean 85.71, std 13.89, range [40.25, 98.25]

Foldseek 3Di:
DDDDPDPDPLQDPVQVVVDDPVLVVVVVVLQVQLVLQVVLAVQLCVLLPVQKDDKDFDWDQGSSRDTGGNHIDIDGDQDDPVDPVVSVVNLVSLLCSLVRRPDRDPVSVVSNVD

Secondary structure (DSSP, 8-state):
-PPPPP---TT-HHHHHT--HHHHHHHHHHHHHHHHHHHHHHHHHHHHGGGEEEEEEEEEE-TTS-EEEEEEEEEE-----S-HHHHHHHHHHHHHHHT-SSS--HHHHHHHT-